Protein AF-A0A528MZE9-F1 (afdb_monomer_lite)

Radius of gyration: 16.35 Å; chains: 1; bounding box: 33×25×48 Å

Foldseek 3Di:
DVVVCVVPVPPDPDDPLDALQDQPLVLVQSCCCPPVVHPGDDDDPVVVVVSVVCVVVVNRSPHDDDDDDD

Structure (mmCIF, N/CA/C/O backbone):
data_AF-A0A528MZE9-F1
#
_entry.id   AF-A0A528MZE9-F1
#
loop_
_atom_site.group_PDB
_atom_site.id
_atom_site.type_symbol
_atom_site.label_atom_id
_atom_site.label_alt_id
_atom_site.label_comp_id
_atom_site.label_asym_id
_atom_site.label_entity_id
_atom_site.label_seq_id
_atom_site.pdbx_PDB_ins_code
_atom_site.Cartn_x
_atom_site.Cartn_y
_atom_site.Cartn_z
_atom_site.occupancy
_atom_site.B_iso_or_equiv
_atom_site.auth_seq_id
_atom_site.auth_comp_id
_atom_site.auth_asym_id
_atom_site.auth_atom_id
_atom_site.pdbx_PDB_model_num
ATOM 1 N N . ASN A 1 1 ? -12.050 3.564 34.219 1.00 77.19 1 ASN A N 1
ATOM 2 C CA . ASN A 1 1 ? -12.369 2.725 33.041 1.00 77.19 1 ASN A CA 1
ATOM 3 C C . ASN A 1 1 ? -12.488 3.535 31.746 1.00 77.19 1 ASN A C 1
ATOM 5 O O . ASN A 1 1 ? -13.543 3.539 31.137 1.00 77.19 1 ASN A O 1
ATOM 9 N N . LYS A 1 2 ? -11.416 4.207 31.286 1.00 91.00 2 LYS A N 1
ATOM 10 C CA . LYS A 1 2 ? -11.479 5.063 30.076 1.00 91.00 2 LYS A CA 1
ATOM 11 C C . LYS A 1 2 ? -11.700 4.276 28.775 1.00 91.00 2 LYS A C 1
ATOM 13 O O . LYS A 1 2 ? -12.430 4.735 27.910 1.00 91.00 2 LYS A O 1
ATOM 18 N N . VAL A 1 3 ? -11.094 3.092 28.655 1.00 93.12 3 VAL A N 1
ATOM 19 C CA . VAL A 1 3 ? -11.241 2.227 27.469 1.00 93.12 3 VAL A CA 1
ATOM 20 C C . VAL A 1 3 ? -12.669 1.693 27.343 1.00 93.12 3 VAL A C 1
ATOM 22 O O . VAL A 1 3 ? -13.228 1.736 26.257 1.00 93.12 3 VAL A O 1
ATOM 25 N N . VAL A 1 4 ? -13.279 1.271 28.458 1.00 95.69 4 VAL A N 1
ATOM 26 C CA . VAL A 1 4 ? -14.679 0.803 28.497 1.00 95.69 4 VAL A CA 1
ATOM 27 C C . VAL A 1 4 ? -15.623 1.899 28.001 1.00 95.69 4 VAL A C 1
ATOM 29 O O . VAL A 1 4 ? -16.384 1.672 27.071 1.00 95.69 4 VAL A O 1
ATOM 32 N N . THR A 1 5 ? -15.483 3.124 28.518 1.00 95.12 5 THR A N 1
ATOM 33 C CA . THR A 1 5 ? -16.307 4.265 28.089 1.00 95.12 5 THR A CA 1
ATOM 34 C C . THR A 1 5 ? -16.164 4.586 26.596 1.00 95.12 5 THR A C 1
ATOM 36 O O . THR A 1 5 ? -17.149 4.933 25.956 1.00 95.12 5 THR A O 1
ATOM 39 N N . LEU A 1 6 ? -14.960 4.472 26.024 1.00 93.81 6 LEU A N 1
ATOM 40 C CA . LEU A 1 6 ? -14.733 4.694 24.589 1.00 93.81 6 LEU A CA 1
ATOM 41 C C . LEU A 1 6 ? -15.304 3.571 23.714 1.00 93.81 6 LEU A C 1
ATOM 43 O O . LEU A 1 6 ? -15.755 3.838 22.606 1.00 93.81 6 LEU A O 1
ATOM 47 N N . ALA A 1 7 ? -15.273 2.324 24.186 1.00 93.12 7 ALA A N 1
ATOM 48 C CA . ALA A 1 7 ? -15.845 1.195 23.457 1.00 93.12 7 ALA A CA 1
ATOM 49 C C . ALA A 1 7 ? -17.382 1.248 23.446 1.00 93.12 7 ALA A C 1
ATOM 51 O O . ALA A 1 7 ? -18.007 0.932 22.437 1.00 93.12 7 ALA A O 1
ATOM 52 N N . GLU A 1 8 ? -17.982 1.691 24.552 1.00 95.44 8 GLU A N 1
ATOM 53 C CA . GLU A 1 8 ? -19.434 1.794 24.721 1.00 95.44 8 GLU A CA 1
ATOM 54 C C . GLU A 1 8 ? -20.036 3.071 24.111 1.00 95.44 8 GLU A C 1
ATOM 56 O O . GLU A 1 8 ? -21.248 3.138 23.925 1.00 95.44 8 GLU A O 1
ATOM 61 N N . SER A 1 9 ? -19.227 4.084 23.762 1.00 94.31 9 SER A N 1
ATOM 62 C CA . SER A 1 9 ? -19.738 5.368 23.253 1.00 94.31 9 SER A CA 1
ATOM 63 C C . SER A 1 9 ? -20.404 5.276 21.879 1.00 94.31 9 SER A C 1
ATOM 65 O O . SER A 1 9 ? -21.091 6.213 21.475 1.00 94.31 9 SER A O 1
ATOM 67 N N . GLY A 1 10 ? -20.145 4.205 21.117 1.00 89.94 10 GLY A N 1
ATOM 68 C CA . GLY A 1 10 ? -20.639 4.043 19.747 1.00 89.94 10 GLY A CA 1
ATOM 69 C C . GLY A 1 10 ? -20.137 5.109 18.761 1.00 89.94 10 GLY A C 1
ATOM 70 O O . GLY A 1 10 ? -20.583 5.146 17.621 1.00 89.94 10 GLY A O 1
ATOM 71 N N . SER A 1 11 ? -19.195 5.972 19.160 1.00 92.50 11 SER A N 1
ATOM 72 C CA . SER A 1 11 ? -18.759 7.143 18.383 1.00 92.50 11 SER A CA 1
ATOM 73 C C . SER A 1 11 ? -17.694 6.834 17.320 1.00 92.50 11 SER A C 1
ATOM 75 O O . SER A 1 11 ? -17.051 7.744 16.795 1.00 92.50 11 SER A O 1
ATOM 77 N N . SER A 1 12 ? -17.455 5.553 17.039 1.00 92.62 12 SER A N 1
ATOM 78 C CA . SER A 1 12 ? -16.498 5.083 16.038 1.00 92.62 12 SER A CA 1
ATOM 79 C C . SER A 1 12 ? -16.969 5.438 14.626 1.00 92.62 12 SER A C 1
ATOM 81 O O . SER A 1 12 ? -18.090 5.127 14.241 1.00 92.62 12 SER A O 1
ATOM 83 N N . GLN A 1 13 ? -16.084 6.041 13.833 1.00 93.12 13 GLN A N 1
ATOM 84 C CA . GLN A 1 13 ? -16.265 6.258 12.392 1.00 93.12 13 GLN A CA 1
ATOM 85 C C . GLN A 1 13 ? -15.156 5.534 11.625 1.00 93.12 13 GLN A C 1
ATOM 87 O O . GLN A 1 13 ? -14.449 6.117 10.804 1.00 93.12 13 GLN A O 1
ATOM 92 N N . PHE A 1 14 ? -14.925 4.272 11.981 1.00 94.12 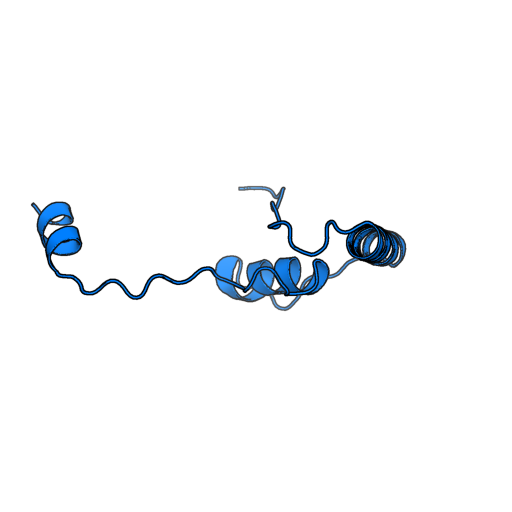14 PHE A N 1
ATOM 93 C CA . PHE A 1 14 ? -13.863 3.489 11.370 1.00 94.12 14 PHE A CA 1
ATOM 94 C C . PHE A 1 14 ? -14.123 3.269 9.877 1.00 94.12 14 PHE A C 1
ATOM 96 O O . PHE A 1 14 ? -15.181 2.788 9.477 1.00 94.12 14 PHE A O 1
ATOM 103 N N . ALA A 1 15 ? -13.105 3.560 9.074 1.00 95.19 15 ALA A N 1
ATOM 104 C CA . ALA A 1 15 ? -13.011 3.162 7.682 1.00 95.19 15 ALA A CA 1
ATOM 105 C C . ALA A 1 15 ? -11.543 2.832 7.361 1.00 95.19 15 ALA A C 1
ATOM 107 O O . ALA A 1 15 ? -10.643 3.474 7.918 1.00 95.19 15 ALA A O 1
ATOM 108 N N . PRO A 1 16 ? -11.274 1.867 6.463 1.00 96.62 16 PRO A N 1
ATOM 109 C CA . PRO A 1 16 ? -9.939 1.667 5.913 1.00 96.62 16 PRO A CA 1
ATOM 110 C C . PRO A 1 16 ? -9.399 2.947 5.264 1.00 96.62 16 PRO A C 1
ATOM 112 O O . PRO A 1 16 ? -10.154 3.790 4.779 1.00 96.62 16 PRO A O 1
ATOM 115 N N . LEU A 1 17 ? -8.073 3.090 5.235 1.00 97.31 17 LEU A N 1
ATOM 116 C CA . LEU A 1 17 ? -7.420 4.296 4.718 1.00 97.31 17 LEU A CA 1
ATOM 117 C C . LEU A 1 17 ? -7.707 4.546 3.225 1.00 97.31 17 LEU A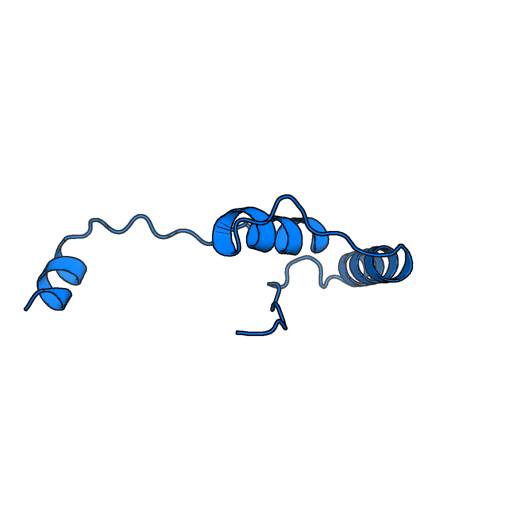 C 1
ATOM 119 O O . LEU A 1 17 ? -7.748 5.700 2.792 1.00 97.31 17 LEU A O 1
ATOM 123 N N . TYR A 1 18 ? -7.889 3.465 2.468 1.00 98.25 18 TYR A N 1
ATOM 124 C CA . TYR A 1 18 ? -8.164 3.434 1.036 1.00 98.25 18 TYR A CA 1
ATOM 125 C C . TYR A 1 18 ? -9.054 2.224 0.689 1.00 98.25 18 TYR A C 1
ATOM 127 O O . TYR A 1 18 ? -9.062 1.248 1.443 1.00 98.25 18 TYR A O 1
ATOM 135 N N . PRO A 1 19 ? -9.791 2.257 -0.437 1.00 97.94 19 PRO A N 1
ATOM 136 C CA . PRO A 1 19 ? -10.529 1.104 -0.952 1.00 97.94 19 PRO A CA 1
ATOM 137 C C . PRO A 1 19 ? -9.609 0.072 -1.629 1.00 97.94 19 PRO A C 1
ATOM 139 O O . PRO A 1 19 ? -8.557 0.420 -2.170 1.00 97.94 19 PRO A O 1
ATOM 142 N N . ASP A 1 20 ? -10.053 -1.186 -1.692 1.00 98.00 20 ASP A N 1
ATOM 143 C CA . ASP A 1 20 ? -9.283 -2.281 -2.304 1.00 98.00 20 ASP A CA 1
ATOM 144 C C . ASP A 1 20 ? -9.012 -2.066 -3.796 1.00 98.00 20 ASP A C 1
ATOM 146 O O . ASP A 1 20 ? -7.941 -2.421 -4.272 1.00 98.00 20 ASP A O 1
ATOM 150 N N . ALA A 1 21 ? -9.930 -1.424 -4.522 1.00 97.56 21 ALA A N 1
ATOM 151 C CA . ALA A 1 21 ? -9.794 -1.161 -5.957 1.00 97.56 21 ALA A CA 1
ATOM 152 C C . ALA A 1 21 ? -8.801 -0.031 -6.306 1.00 97.56 21 ALA A C 1
ATOM 154 O O . ALA A 1 21 ? -8.612 0.280 -7.481 1.00 97.56 21 ALA A O 1
ATOM 155 N N . MET A 1 22 ? -8.193 0.627 -5.310 1.00 98.50 22 MET A N 1
ATOM 156 C CA . MET A 1 22 ? -7.189 1.666 -5.550 1.00 98.50 22 MET A CA 1
ATOM 157 C C . MET A 1 22 ? -5.916 1.057 -6.180 1.00 98.50 22 MET A C 1
ATOM 159 O O . 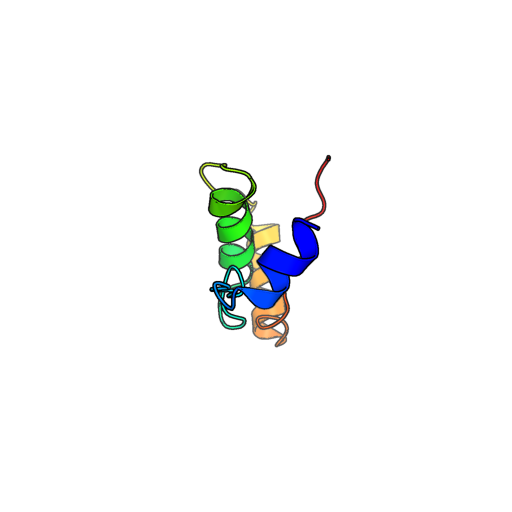MET A 1 22 ? -5.460 0.015 -5.700 1.00 98.50 22 MET A O 1
ATOM 163 N N . PRO A 1 23 ? -5.301 1.696 -7.197 1.00 98.50 23 PRO A N 1
ATOM 164 C CA . PRO A 1 23 ? -4.039 1.229 -7.777 1.00 98.50 23 PRO A CA 1
ATOM 165 C C . PRO A 1 23 ? -2.945 1.045 -6.721 1.00 98.50 23 PRO A C 1
ATOM 167 O O . PRO A 1 23 ? -2.862 1.820 -5.763 1.00 98.50 23 PRO A O 1
ATOM 170 N N . LEU A 1 24 ? -2.074 0.049 -6.895 1.00 98.69 24 LEU A N 1
ATOM 171 C CA . LEU A 1 24 ? -1.074 -0.328 -5.889 1.00 98.69 24 LEU A CA 1
ATOM 172 C C . LEU A 1 24 ? -0.143 0.838 -5.540 1.00 98.69 24 LEU A C 1
ATOM 174 O O . LEU A 1 24 ? 0.163 1.059 -4.367 1.00 98.69 24 LEU A O 1
ATOM 178 N N . PHE A 1 25 ? 0.268 1.623 -6.539 1.00 98.62 25 PHE A N 1
ATOM 179 C CA . PHE A 1 25 ? 1.104 2.797 -6.293 1.00 98.62 25 PHE A CA 1
ATOM 180 C C . PHE A 1 25 ? 0.356 3.907 -5.538 1.00 98.62 25 PHE A C 1
ATOM 182 O O . PHE A 1 25 ? 0.926 4.546 -4.656 1.00 98.62 25 PHE A O 1
ATOM 189 N N . GLU A 1 26 ? -0.937 4.093 -5.808 1.00 98.62 26 GLU A N 1
ATOM 190 C CA . GLU A 1 26 ? -1.760 5.075 -5.093 1.00 98.62 26 GLU A CA 1
ATOM 191 C C . GLU A 1 26 ? -2.050 4.649 -3.650 1.00 98.62 26 GLU A C 1
ATOM 193 O O . GLU A 1 26 ? -2.079 5.492 -2.751 1.00 98.62 26 GLU A O 1
ATOM 198 N N . LYS A 1 27 ? -2.168 3.342 -3.382 1.00 98.75 27 LYS A N 1
ATOM 199 C CA . LYS A 1 27 ? -2.226 2.807 -2.011 1.00 98.75 27 LYS A CA 1
ATOM 200 C C . LYS A 1 27 ? -0.962 3.170 -1.230 1.00 98.75 27 LYS A C 1
ATOM 202 O O . LYS A 1 27 ? -1.059 3.661 -0.105 1.00 98.75 27 LYS A O 1
ATOM 207 N N . ILE A 1 28 ? 0.216 2.983 -1.836 1.00 98.62 28 ILE A N 1
ATOM 208 C CA . ILE A 1 28 ? 1.511 3.382 -1.255 1.00 98.62 28 ILE A CA 1
ATOM 209 C C . ILE A 1 28 ? 1.527 4.893 -0.983 1.00 98.62 28 ILE A C 1
ATOM 211 O O . ILE A 1 28 ? 1.802 5.320 0.141 1.00 98.62 28 ILE A O 1
ATOM 215 N N . ASN A 1 29 ? 1.188 5.701 -1.990 1.00 98.69 29 ASN A N 1
ATOM 216 C CA . ASN A 1 29 ? 1.194 7.158 -1.891 1.00 98.69 29 ASN A CA 1
ATOM 217 C C . ASN A 1 29 ? 0.230 7.673 -0.805 1.00 98.69 29 ASN A C 1
ATOM 219 O O . ASN A 1 29 ? 0.589 8.533 -0.000 1.00 98.69 29 ASN A O 1
ATOM 223 N N . THR A 1 30 ? -0.954 7.066 -0.695 1.00 98.69 30 THR A N 1
ATOM 224 C CA . THR A 1 30 ? -1.940 7.385 0.346 1.00 98.69 30 THR A CA 1
ATOM 225 C C . THR A 1 30 ? -1.375 7.160 1.751 1.00 98.69 30 THR A C 1
ATOM 227 O O . THR A 1 30 ? -1.590 7.990 2.639 1.00 98.69 30 THR A O 1
ATOM 230 N N . ILE A 1 31 ? -0.628 6.071 1.974 1.00 98.50 31 ILE A N 1
ATOM 231 C CA . ILE A 1 31 ? 0.025 5.812 3.269 1.00 98.50 31 ILE A CA 1
ATOM 232 C C . ILE A 1 31 ? 1.085 6.883 3.553 1.00 98.50 31 ILE A C 1
ATOM 234 O O . ILE A 1 31 ? 1.110 7.441 4.655 1.00 98.50 31 ILE A O 1
ATOM 238 N N . VAL A 1 32 ? 1.922 7.209 2.561 1.00 98.44 32 VAL A N 1
ATOM 239 C CA . VAL A 1 32 ? 2.967 8.236 2.694 1.00 98.44 32 VAL A CA 1
ATOM 240 C C . VAL A 1 32 ? 2.364 9.581 3.097 1.00 98.44 32 VAL A C 1
ATOM 242 O O . VAL A 1 32 ? 2.817 10.182 4.072 1.00 98.44 32 VAL A O 1
ATOM 245 N N . GLN A 1 33 ? 1.305 10.018 2.419 1.00 98.44 33 GLN A N 1
ATOM 246 C CA . GLN A 1 33 ? 0.691 11.322 2.665 1.00 98.44 33 GLN A CA 1
ATOM 247 C C . GLN A 1 33 ? -0.106 11.371 3.972 1.00 98.44 33 GLN A C 1
ATOM 249 O O . GLN A 1 33 ? 0.039 12.307 4.760 1.00 98.44 33 GLN A O 1
ATOM 254 N N . ARG A 1 34 ? -0.947 10.364 4.240 1.00 98.12 34 ARG A N 1
ATOM 255 C CA . ARG A 1 34 ? -1.909 10.426 5.355 1.00 98.12 34 ARG A CA 1
ATOM 256 C C . ARG A 1 34 ? -1.352 9.921 6.682 1.00 98.12 34 ARG A C 1
ATOM 258 O O . ARG A 1 34 ? -1.778 10.406 7.728 1.00 98.12 34 ARG A O 1
ATOM 265 N N . ILE A 1 35 ? -0.428 8.959 6.652 1.00 97.62 35 ILE A N 1
ATOM 266 C CA . ILE A 1 35 ? 0.127 8.330 7.860 1.00 97.62 35 ILE A CA 1
ATOM 267 C C . ILE A 1 35 ? 1.538 8.842 8.142 1.00 97.62 35 ILE A C 1
ATOM 269 O O . ILE A 1 35 ? 1.812 9.274 9.260 1.00 97.62 35 ILE A O 1
ATOM 273 N N . TYR A 1 36 ? 2.425 8.842 7.142 1.00 97.19 36 TYR A N 1
ATOM 274 C CA . TYR A 1 36 ? 3.819 9.273 7.334 1.00 97.19 36 TYR A CA 1
ATOM 275 C C . TYR A 1 36 ? 4.020 10.784 7.192 1.00 97.19 36 TYR A C 1
ATOM 277 O O . TYR A 1 36 ? 5.084 11.283 7.549 1.00 97.19 36 TYR A O 1
ATOM 285 N N . ARG A 1 37 ? 2.998 11.515 6.721 1.00 97.19 37 ARG A N 1
ATOM 286 C CA . ARG A 1 37 ? 3.039 12.967 6.472 1.00 97.19 37 ARG A CA 1
ATOM 287 C C . ARG A 1 37 ? 4.160 13.377 5.506 1.00 97.19 37 ARG A C 1
ATOM 289 O O . ARG A 1 37 ? 4.703 14.474 5.618 1.00 97.19 37 ARG A O 1
ATOM 296 N N . GLY A 1 38 ? 4.513 12.489 4.577 1.00 96.94 38 GLY A N 1
ATOM 297 C CA . GLY A 1 38 ? 5.383 12.805 3.446 1.00 96.94 38 GLY A CA 1
ATOM 298 C C . GLY A 1 38 ? 4.620 13.551 2.351 1.00 96.94 38 GLY A C 1
ATOM 299 O O . GLY A 1 38 ? 3.390 13.538 2.324 1.00 96.94 38 GLY A O 1
ATOM 300 N N . SER A 1 39 ? 5.344 14.193 1.435 1.00 97.88 39 SER A N 1
ATOM 301 C CA . SER A 1 39 ? 4.745 14.889 0.290 1.00 97.88 39 SER A CA 1
ATOM 302 C C . SER A 1 39 ? 4.166 13.914 -0.737 1.00 97.88 39 SER A C 1
ATOM 304 O O . SER A 1 39 ? 3.012 14.049 -1.142 1.00 97.88 39 SER A O 1
ATOM 306 N N . GLU A 1 40 ? 4.958 12.922 -1.142 1.00 97.75 40 GLU A N 1
ATOM 307 C CA . GLU A 1 40 ? 4.591 11.919 -2.141 1.00 97.75 40 GLU A CA 1
ATOM 308 C C . GLU A 1 40 ? 5.506 10.691 -2.060 1.00 97.75 40 GLU A C 1
ATOM 310 O O . GLU A 1 40 ? 6.621 10.756 -1.534 1.00 97.75 40 GLU A O 1
ATOM 315 N N . ALA A 1 41 ? 5.038 9.566 -2.598 1.00 97.81 41 ALA A N 1
ATOM 316 C CA . ALA A 1 41 ? 5.886 8.416 -2.876 1.00 97.81 41 ALA A CA 1
ATOM 317 C C . ALA A 1 41 ? 6.632 8.611 -4.205 1.00 97.81 41 ALA A C 1
ATOM 319 O O . ALA A 1 41 ? 6.033 8.953 -5.224 1.00 97.81 41 ALA A O 1
ATOM 320 N N . ILE A 1 42 ? 7.932 8.315 -4.217 1.00 98.00 42 ILE A N 1
ATOM 321 C CA . ILE A 1 42 ? 8.757 8.300 -5.429 1.00 98.00 42 ILE A CA 1
ATOM 322 C C . ILE A 1 42 ? 9.232 6.868 -5.656 1.00 98.00 42 ILE A C 1
ATOM 324 O O . ILE A 1 42 ? 9.641 6.185 -4.718 1.00 98.00 42 ILE A O 1
ATOM 328 N N . ALA A 1 43 ? 9.155 6.409 -6.902 1.00 97.19 43 ALA A N 1
ATOM 329 C CA . ALA A 1 43 ? 9.640 5.100 -7.307 1.00 97.19 43 ALA A CA 1
ATOM 330 C C . ALA A 1 43 ? 10.169 5.146 -8.739 1.00 97.19 43 ALA A C 1
ATOM 332 O O . ALA A 1 43 ? 9.574 5.797 -9.609 1.00 97.19 43 ALA A O 1
ATOM 333 N N . ASP A 1 44 ? 11.256 4.413 -8.962 1.00 98.12 44 ASP A N 1
ATOM 334 C CA . ASP A 1 44 ? 11.872 4.244 -10.270 1.00 98.12 44 ASP A CA 1
ATOM 335 C C . ASP A 1 44 ? 10.944 3.497 -11.233 1.00 98.12 44 ASP A C 1
ATOM 337 O O . ASP A 1 44 ? 10.012 2.788 -10.834 1.00 98.12 44 ASP A O 1
ATOM 341 N N . LYS A 1 45 ? 11.228 3.620 -12.534 1.00 98.19 45 LYS A N 1
ATOM 342 C CA . LYS A 1 45 ? 10.420 3.001 -13.592 1.00 98.19 45 LYS A CA 1
ATOM 343 C C . LYS A 1 45 ? 10.245 1.492 -13.386 1.00 98.19 45 LYS A C 1
ATOM 345 O O . LYS A 1 45 ? 9.134 0.997 -13.525 1.00 98.19 45 LYS A O 1
ATOM 350 N N . SER A 1 46 ? 11.307 0.779 -13.012 1.00 98.31 46 SER A N 1
ATOM 351 C CA . SER A 1 46 ? 11.270 -0.675 -12.798 1.00 98.31 46 SER A CA 1
ATOM 352 C C . SER A 1 46 ? 10.261 -1.089 -11.724 1.00 98.31 46 SER A C 1
ATOM 354 O O . SER A 1 46 ? 9.541 -2.068 -11.902 1.00 98.31 46 SER A O 1
ATOM 356 N N . VAL A 1 47 ? 10.160 -0.317 -10.639 1.00 98.25 47 VAL A N 1
ATOM 357 C CA . VAL A 1 47 ? 9.197 -0.558 -9.557 1.00 98.25 47 VAL A CA 1
ATOM 358 C C . VAL A 1 47 ? 7.773 -0.289 -10.040 1.00 98.25 47 VAL A C 1
ATOM 360 O O . VAL A 1 47 ? 6.879 -1.093 -9.786 1.00 98.25 47 VAL A O 1
ATOM 363 N N . ARG A 1 48 ? 7.549 0.806 -10.777 1.00 98.31 48 ARG A N 1
ATOM 364 C CA . ARG A 1 48 ? 6.224 1.118 -11.345 1.00 98.31 48 ARG A CA 1
ATOM 365 C C . ARG A 1 48 ? 5.762 0.046 -12.329 1.00 98.31 48 ARG A C 1
ATOM 367 O O . ARG A 1 48 ? 4.626 -0.411 -12.239 1.00 98.31 48 ARG A O 1
ATOM 374 N N . ASP A 1 49 ? 6.654 -0.397 -13.210 1.00 98.69 49 ASP A N 1
ATOM 375 C CA . ASP A 1 49 ? 6.375 -1.473 -14.162 1.00 98.69 49 ASP A CA 1
ATOM 376 C C . ASP A 1 49 ? 6.011 -2.778 -13.430 1.00 98.69 49 ASP A C 1
ATOM 378 O O . ASP A 1 49 ? 5.071 -3.470 -13.821 1.00 98.69 49 ASP A O 1
ATOM 382 N N . GLN A 1 50 ? 6.712 -3.100 -12.336 1.00 98.69 50 GLN A N 1
ATOM 383 C CA . GLN A 1 50 ? 6.422 -4.282 -11.524 1.00 98.69 50 GLN A CA 1
ATOM 384 C C . GLN A 1 50 ? 5.046 -4.205 -10.848 1.00 98.69 50 GLN A C 1
ATOM 386 O O . GLN A 1 50 ? 4.305 -5.188 -10.869 1.00 98.69 50 GLN A O 1
ATOM 391 N N . LEU A 1 51 ? 4.680 -3.049 -10.285 1.00 98.56 51 LEU A N 1
ATOM 392 C CA . LEU A 1 51 ? 3.355 -2.844 -9.692 1.00 98.56 51 LEU A CA 1
ATOM 393 C C . LEU A 1 51 ? 2.248 -3.018 -10.739 1.00 98.56 51 LEU A C 1
ATOM 395 O O . LEU A 1 51 ? 1.277 -3.728 -10.482 1.00 98.56 51 LEU A O 1
ATOM 399 N N . HIS A 1 52 ? 2.425 -2.465 -11.940 1.00 98.56 52 HIS A N 1
ATOM 400 C CA . HIS A 1 52 ? 1.475 -2.660 -13.037 1.00 98.56 52 HIS A CA 1
ATOM 401 C C . HIS A 1 52 ? 1.378 -4.122 -13.483 1.00 98.56 52 HIS A C 1
ATOM 403 O O . HIS A 1 52 ? 0.277 -4.624 -13.712 1.00 98.56 52 HIS A O 1
ATOM 409 N N . ALA A 1 53 ? 2.503 -4.840 -13.549 1.00 98.75 53 ALA A N 1
ATOM 410 C CA . ALA A 1 53 ? 2.495 -6.267 -13.860 1.00 98.75 53 ALA A CA 1
ATOM 411 C C . ALA A 1 53 ? 1.699 -7.072 -12.818 1.00 98.75 53 ALA A C 1
ATOM 413 O O . ALA A 1 53 ? 0.939 -7.971 -13.182 1.00 98.75 53 ALA A O 1
ATOM 414 N N . TRP A 1 54 ? 1.814 -6.732 -11.531 1.00 98.69 54 TRP A N 1
ATOM 415 C CA . TRP A 1 54 ? 1.015 -7.357 -10.475 1.00 98.69 54 TRP A CA 1
ATOM 416 C C . TRP A 1 54 ? -0.469 -7.010 -10.561 1.00 98.69 54 TRP A C 1
ATOM 418 O O . TRP A 1 54 ? -1.306 -7.892 -10.371 1.00 98.69 54 TRP A O 1
ATOM 428 N N . GLU A 1 55 ? -0.810 -5.766 -10.895 1.00 98.62 55 GLU A N 1
ATOM 429 C CA . GLU A 1 55 ? -2.198 -5.373 -11.157 1.00 98.62 55 GLU A CA 1
ATOM 430 C C . GLU A 1 55 ? -2.797 -6.203 -12.299 1.00 98.62 55 GLU A C 1
ATOM 432 O O . GLU A 1 55 ? -3.881 -6.763 -12.145 1.00 98.62 55 GLU A O 1
ATOM 437 N N . HIS A 1 56 ? -2.064 -6.359 -13.406 1.00 98.50 56 HIS A N 1
ATOM 438 C CA . HIS A 1 56 ? -2.498 -7.150 -14.564 1.00 98.50 56 HIS A CA 1
ATOM 439 C C . HIS A 1 56 ? -2.602 -8.648 -14.256 1.00 98.50 56 HIS A C 1
ATOM 441 O O . HIS A 1 56 ? -3.461 -9.333 -14.806 1.00 98.50 56 HIS A O 1
ATOM 447 N N . ALA A 1 57 ? -1.768 -9.153 -13.346 1.00 98.50 57 ALA A N 1
ATOM 448 C CA . ALA A 1 57 ? -1.840 -10.526 -12.855 1.00 98.50 57 ALA A CA 1
ATOM 449 C C . ALA A 1 57 ? -2.992 -10.768 -11.854 1.00 98.50 57 ALA A C 1
ATOM 451 O O . ALA A 1 57 ? -3.165 -11.894 -11.393 1.00 98.50 57 ALA A O 1
ATOM 452 N N . GLY A 1 58 ? -3.781 -9.739 -11.515 1.00 98.25 58 GLY A N 1
ATOM 453 C CA . GLY A 1 58 ? -4.939 -9.846 -10.622 1.00 98.25 58 GLY A CA 1
ATOM 454 C C . GLY A 1 58 ? -4.648 -9.548 -9.148 1.00 98.25 58 GLY A C 1
ATOM 455 O O . GLY A 1 58 ? -5.541 -9.677 -8.312 1.00 98.25 58 GLY A O 1
ATOM 456 N N . TYR A 1 59 ? -3.438 -9.098 -8.808 1.00 98.44 59 TYR A N 1
ATOM 457 C CA . TYR A 1 59 ? -3.054 -8.765 -7.429 1.00 98.44 59 TYR A CA 1
ATOM 458 C C . TYR A 1 59 ? -3.397 -7.324 -7.024 1.00 98.44 59 TYR A C 1
ATOM 460 O O . TYR A 1 59 ? -3.158 -6.936 -5.882 1.00 98.44 59 TYR A O 1
ATOM 468 N N . GLY A 1 60 ? -3.983 -6.528 -7.926 1.00 98.12 60 GLY A N 1
ATOM 469 C CA . GLY A 1 60 ? -4.269 -5.106 -7.695 1.00 98.12 60 GLY A CA 1
ATOM 470 C C . GLY A 1 60 ? -5.175 -4.824 -6.492 1.00 98.12 60 GLY A C 1
ATOM 471 O O . GLY A 1 60 ? -5.042 -3.781 -5.859 1.00 98.12 60 GLY A O 1
ATOM 472 N N . ASN A 1 61 ? -6.036 -5.777 -6.118 1.00 98.25 61 ASN A N 1
ATOM 473 C CA . ASN A 1 61 ? -6.969 -5.631 -4.998 1.00 98.25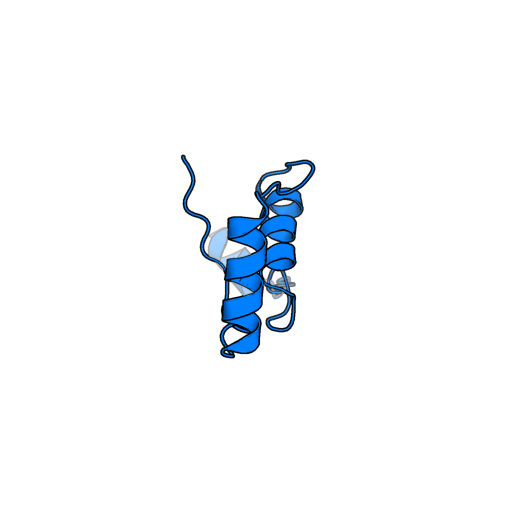 61 ASN A CA 1
ATOM 474 C C . ASN A 1 61 ? -6.368 -5.991 -3.630 1.00 98.25 61 ASN A C 1
ATOM 476 O O . ASN A 1 61 ? -7.028 -5.813 -2.612 1.00 98.25 61 ASN A O 1
ATOM 480 N N . LEU A 1 62 ? -5.125 -6.476 -3.576 1.00 98.12 62 LEU A N 1
ATOM 481 C CA . LEU A 1 62 ? -4.473 -6.792 -2.305 1.00 98.12 62 LEU A CA 1
ATOM 482 C C . LEU A 1 62 ? -4.081 -5.512 -1.539 1.00 98.12 62 LEU A C 1
ATOM 484 O O . LEU A 1 62 ? -3.819 -4.471 -2.158 1.00 98.12 62 LEU A O 1
ATOM 488 N N . PRO A 1 63 ? -4.031 -5.555 -0.195 1.00 98.06 63 PRO A N 1
ATOM 489 C CA . PRO A 1 63 ? -3.514 -4.450 0.606 1.00 98.06 63 PRO A CA 1
ATOM 490 C C . PRO A 1 63 ? -1.991 -4.312 0.466 1.00 98.06 63 PRO A C 1
ATOM 492 O O . PRO A 1 63 ? -1.290 -5.254 0.095 1.00 98.06 63 PRO A O 1
ATOM 495 N N . VAL A 1 64 ? -1.468 -3.135 0.816 1.00 97.69 64 VAL A N 1
ATOM 496 C CA . VAL A 1 64 ? -0.026 -2.837 0.791 1.00 97.69 64 VAL A CA 1
ATOM 497 C C . VAL A 1 64 ? 0.580 -2.957 2.189 1.00 97.69 64 VAL A C 1
ATOM 499 O O . VAL A 1 64 ? 0.057 -2.394 3.150 1.00 97.69 64 VAL A O 1
ATOM 502 N N . CYS A 1 65 ? 1.731 -3.627 2.283 1.00 97.81 65 CYS A N 1
ATOM 503 C CA . CYS A 1 65 ? 2.580 -3.644 3.472 1.00 97.81 65 CYS A CA 1
ATOM 504 C C . CYS A 1 65 ? 3.820 -2.765 3.249 1.00 97.81 65 CYS A C 1
ATOM 506 O O . CYS A 1 65 ? 4.578 -2.988 2.306 1.00 97.81 65 CYS A O 1
ATOM 508 N N . MET A 1 66 ? 4.035 -1.776 4.120 1.00 97.75 66 MET A N 1
ATOM 509 C CA . MET A 1 66 ? 5.172 -0.855 4.035 1.00 97.75 66 MET A CA 1
ATOM 510 C C . MET A 1 66 ? 6.335 -1.350 4.899 1.00 97.75 66 MET A C 1
ATOM 512 O O . MET A 1 66 ? 6.294 -1.238 6.123 1.00 97.75 66 MET A O 1
ATOM 516 N N . ALA A 1 67 ? 7.395 -1.851 4.267 1.00 96.62 67 ALA A N 1
ATOM 517 C CA . ALA A 1 67 ? 8.649 -2.162 4.948 1.00 96.62 67 ALA A CA 1
ATOM 518 C C . ALA A 1 67 ? 9.538 -0.905 5.010 1.00 96.62 67 ALA A C 1
ATOM 520 O O . ALA A 1 67 ? 10.157 -0.531 4.016 1.00 96.62 67 ALA A O 1
ATOM 521 N N . LYS A 1 68 ? 9.585 -0.238 6.171 1.00 93.88 68 LYS A N 1
ATOM 522 C CA . LYS A 1 68 ? 10.434 0.942 6.432 1.00 93.88 68 LYS A CA 1
ATOM 523 C C . LYS A 1 68 ? 11.125 0.849 7.800 1.00 93.88 68 LYS A C 1
ATOM 525 O O . LYS A 1 68 ? 10.787 -0.017 8.601 1.00 93.88 68 LYS A O 1
ATOM 530 N N . THR A 1 69 ? 12.067 1.752 8.089 1.00 90.19 69 THR A N 1
ATOM 531 C CA . THR A 1 69 ? 12.599 1.942 9.456 1.00 90.19 69 THR A CA 1
ATOM 532 C C . THR A 1 69 ? 11.476 2.358 10.406 1.00 90.19 69 THR A C 1
ATOM 534 O O . THR A 1 69 ? 10.533 2.988 9.939 1.00 90.19 69 THR A O 1
ATOM 537 N N . GLN A 1 70 ? 11.551 2.050 11.706 1.00 71.38 70 GLN A N 1
ATOM 538 C CA . GLN A 1 70 ? 10.501 2.428 12.672 1.00 71.38 70 GLN A CA 1
ATOM 539 C C . GLN A 1 70 ? 10.385 3.946 12.825 1.00 71.38 70 GLN A C 1
ATOM 541 O O . GLN A 1 70 ? 11.423 4.583 13.097 1.00 71.38 70 GLN A O 1
#

Secondary structure (DSSP, 8-state):
-HHHHHHHT-------SS-TTS-HHHHHHHHHHHTS--S-----HHHHHHHHHHIIIIITTSPP------

pLDDT: mean 96.34, std 4.41, range [71.38, 98.75]

Sequence (70 aa):
NKVVTLAESGSSQFAPLYPDAMPLFEKINTIVQRIYRGSEAIADKSVRDQLHAWEHAGYGNLPVCMAKTQ

=== Feature glossary ===
The record interleaves many kinds of information about one protein. Here is each kind framed as the question it answers.

Q: What does the local fold look like, residue by residue?
A: A 3Di character summarizes, for each residue, the relative orientation of the Cα frame of its nearest spatial neighbor. Because it encodes fold topology rather than chemistry, 3Di alignments detect remote structural similarity that sequence alignment misses.

Q: Which residues are in helices, strands, or loops?
A: Secondary structure is the local, repeating backbone conformation. DSSP classifies it into eight states by reading the hydrogen-bond network: three helix types (H, G, I), two β types (E, B), two non-regular types (T, S), and unstructured coil (-).

Q: 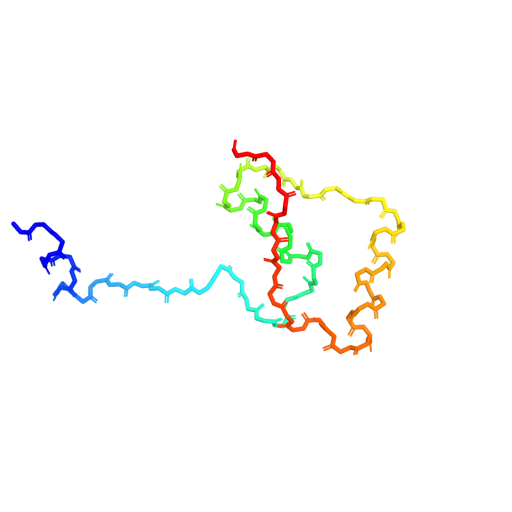How big and how compact is the whole molecule?
A: Three whole-structure scalars: the radius of gyration (RMS distance of Cα from centroid, in Å), the count of Cα–Cα contacts (pairs closer than 8 Å and separated by more than four residues in sequence — i.e. tertiary, not local, contacts), and the bounding-box dimensions. Together they distinguish compact globular folds from extended fibres or disordered chains.

Q: How confident is the AlphaFold model at each residue?
A: For AlphaFold models, the B-factor field carries pLDDT — the model's own estimate of local accuracy on a 0–100 scale. Regions with pLDDT<50 should be treated as essentially unmodeled; they often correspond to intrinsically disordered segments.

Q: What family and function is it annotated with?
A: Functional annotations link the protein to curated databases. InterPro entries identify conserved domains and families by matching the sequence against member-database signatures (Pfam, PROSITE, CDD, …). Gene Ontology (GO) terms describe molecular function, biological process, and cellular component in a controlled vocabulary. CATH places the structure in a hierarchical fold classification (Class/Architecture/Topology/Homologous-superfamily). The organism is the source species.

Q: What known structures does this most resemble?
A: Nearest PDB neighbors are the top structural matches found by Foldseek when searching this structure against the entire Protein Data Bank. Each hit reports a TM-score (0 to 1; >0.5 almost always implies the same fold) and an E-value. These are *structural* homologs — they may share no detectable sequence similarity.

Q: Which residues are buried vs exposed?
A: Solvent-accessible surface area (SASA) is the area in Å² traced out by the centre of a 1.4 Å probe sphere (a water molecule) rolled over the protein's van der Waals surface (Shrake–Rupley / Lee–Richards construction). Buried residues have near-zero SASA; fully exposed residues can exceed 200 Å². The total SASA scales roughly with the number of surface residues.

Q: What are the backbone torsion angles?
A: φ (phi) and ψ (psi) are the two rotatable backbone dihedrals per residue: φ is the C(i-1)–N–Cα–C torsion, ψ is the N–Cα–C–N(i+1) torsion, both in degrees on (−180°, 180°]. α-helical residues cluster near (−60°, −45°); β-strand residues near (−120°, +130°). A Ramachandran plot is simply a scatter of (φ, ψ) for every residue.

Q: Are the domains correctly placed relative to each other?
A: Predicted aligned error is AlphaFold's pairwise confidence. Unlike pLDDT (per-residue), PAE is per-residue-pair and captures whether two parts of the structure are correctly placed relative to each other. Units are ångströms of expected positional error.

Q: What if only a Cα trace is available?
A: P-SEA three-state annotation labels each residue as helix, strand, or coil based purely on the geometry of the Cα trace. It serves as a fallback when the full backbone (and thus DSSP) is unavailable.

Q: What is the amino-acid chain?
A: This is the polypeptide sequence — one letter per residue, N-terminus first. Length ranges from a few dozen residues for small domains to over a thousand for large multi-domain proteins.

Q: What do the rendered images show?
A: The six renders are orthographic views along the three Cartesian axes in both directions. Representation (cartoon, sticks, or surface) and color scheme (sequence-rainbow or by-chain) vary across proteins so the training set covers all the common visualization conventions.

Q: What do the diagnostic plots show?
A: Plot images: a contact map (which residues are close in 3D, as an N×N binary image), a Ramachandran scatter (backbone torsion angles, revealing secondary-structure composition at a glance), and — for AlphaFold structures — a PAE heatmap (pairwise prediction confidence).

Q: How mobile is each atom in the crystal?
A: B-factor (Debye–Waller factor) reflects atomic displacement in the crystal lattice. It is an experimental obse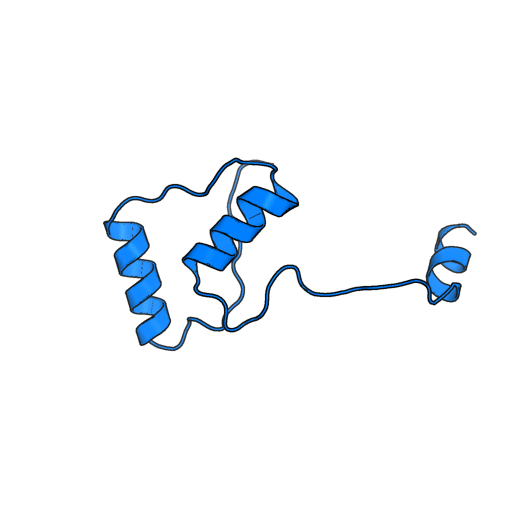rvable (units Å²), not a prediction; low values mean the atom is pinned down, high values mean it moves or is heterogeneous across the crystal.

Q: Where is each backbone atom in 3D?
A: The mmCIF table is the protein's shape written out atom by atom. For each backbone N, Cα, C, and carbonyl O, it records an (x, y, z) coordinate triple in Å plus the residue type, chain letter, and residue number.